Protein AF-A0A4S2B2J9-F1 (afdb_monomer_lite)

Structure (mmCIF, N/CA/C/O backbone):
data_AF-A0A4S2B2J9-F1
#
_entry.id   AF-A0A4S2B2J9-F1
#
loop_
_atom_site.group_PDB
_atom_site.id
_atom_site.type_symbol
_atom_site.label_atom_id
_atom_site.label_alt_id
_atom_site.label_comp_id
_atom_site.label_asym_id
_atom_site.label_entity_id
_atom_site.label_seq_id
_atom_site.pdbx_PDB_ins_code
_atom_site.Cartn_x
_atom_site.Cartn_y
_atom_site.Cartn_z
_atom_site.occupancy
_atom_site.B_iso_or_equiv
_atom_site.auth_seq_id
_atom_site.auth_comp_id
_atom_site.auth_asym_id
_atom_site.auth_atom_id
_atom_site.pdbx_PDB_model_num
ATOM 1 N N . MET A 1 1 ? -14.401 -15.221 -7.361 1.00 33.59 1 MET A N 1
ATOM 2 C CA . MET A 1 1 ? -14.096 -16.155 -8.461 1.00 33.59 1 MET A CA 1
ATOM 3 C C . MET A 1 1 ? -12.643 -15.878 -8.788 1.00 33.59 1 MET A C 1
ATOM 5 O O . MET A 1 1 ? -12.368 -14.788 -9.262 1.00 33.59 1 MET A O 1
ATOM 9 N N . CYS A 1 2 ? -11.744 -16.741 -8.320 1.00 34.50 2 CYS A N 1
ATOM 10 C CA . CYS A 1 2 ? -10.296 -16.587 -8.474 1.00 34.50 2 CYS A CA 1
ATOM 11 C C . CYS A 1 2 ? -9.903 -17.287 -9.778 1.00 34.50 2 CYS A C 1
ATOM 13 O O . CYS A 1 2 ? -10.285 -18.443 -9.966 1.00 34.50 2 CYS A O 1
ATOM 15 N N . ASP A 1 3 ? -9.274 -16.535 -10.677 1.00 40.72 3 ASP A N 1
ATOM 16 C CA . ASP A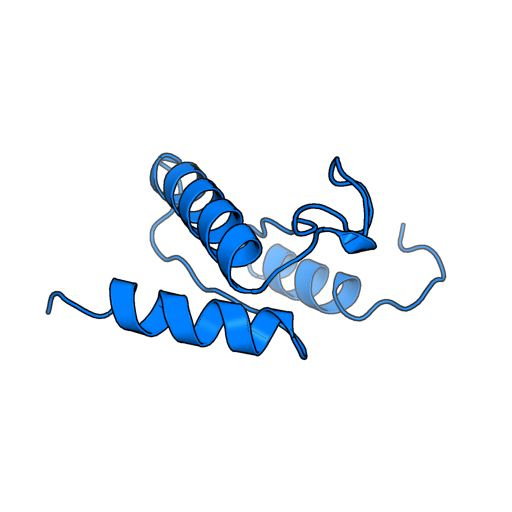 1 3 ? -8.814 -16.954 -12.013 1.00 40.72 3 ASP A CA 1
ATOM 17 C C . ASP A 1 3 ? -7.485 -17.738 -11.879 1.00 40.72 3 ASP A C 1
ATOM 19 O O . ASP A 1 3 ? -7.111 -18.062 -10.759 1.00 40.72 3 ASP A O 1
ATOM 23 N N . ASP A 1 4 ? -6.755 -18.076 -12.950 1.00 43.38 4 ASP A N 1
ATOM 24 C CA . ASP A 1 4 ? -5.668 -19.091 -12.964 1.00 43.38 4 ASP A CA 1
ATOM 25 C C . ASP A 1 4 ? -4.263 -18.607 -13.440 1.00 43.38 4 ASP A C 1
ATOM 27 O O . ASP A 1 4 ? -3.484 -19.368 -14.014 1.00 43.38 4 ASP A O 1
ATOM 31 N N . GLY A 1 5 ? -3.853 -17.367 -13.129 1.00 43.97 5 GLY A N 1
ATOM 32 C CA . GLY A 1 5 ? -2.493 -16.843 -13.384 1.00 43.97 5 GLY A CA 1
ATOM 33 C C . GLY A 1 5 ? -1.729 -16.341 -12.143 1.00 43.97 5 GLY A C 1
ATOM 34 O O . GLY A 1 5 ? -2.173 -15.415 -11.490 1.00 43.97 5 GLY A O 1
ATOM 35 N N . PHE A 1 6 ? -0.550 -16.919 -11.855 1.00 50.34 6 PHE A N 1
ATOM 36 C CA . PHE A 1 6 ? 0.450 -16.521 -10.830 1.00 50.34 6 PHE A CA 1
ATOM 37 C C . PHE A 1 6 ? -0.068 -15.663 -9.645 1.00 50.34 6 PHE A C 1
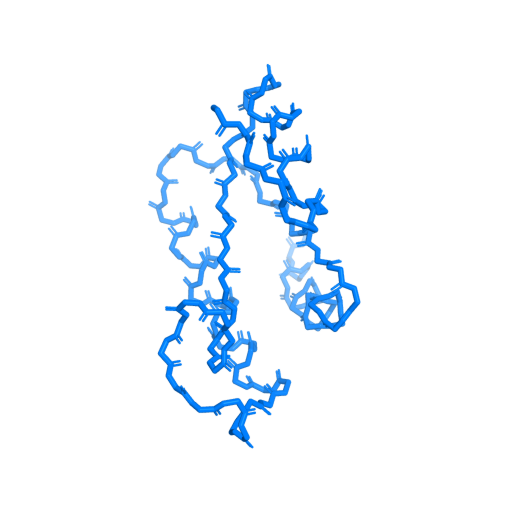ATOM 39 O O . PHE A 1 6 ? 0.112 -14.448 -9.577 1.00 50.34 6 PHE A O 1
ATOM 46 N N . HIS A 1 7 ? -0.658 -16.348 -8.662 1.00 66.50 7 HIS A N 1
ATOM 47 C CA . HIS A 1 7 ? -1.488 -15.780 -7.590 1.00 66.50 7 HIS A CA 1
ATOM 48 C C . HIS A 1 7 ? -0.767 -15.563 -6.267 1.00 66.50 7 HIS A C 1
ATOM 50 O O . HIS A 1 7 ? -1.151 -16.136 -5.249 1.00 66.50 7 HIS A O 1
ATOM 56 N N . LEU A 1 8 ? 0.302 -14.767 -6.236 1.00 72.38 8 LEU A N 1
ATOM 57 C CA . LEU A 1 8 ? 0.940 -14.490 -4.942 1.00 72.38 8 LEU A CA 1
ATOM 58 C C . LEU A 1 8 ? -0.010 -13.726 -4.004 1.00 72.38 8 LEU A C 1
ATOM 60 O O . LEU A 1 8 ? -0.102 -14.032 -2.817 1.00 72.38 8 LEU A O 1
ATOM 64 N N . TRP A 1 9 ? -0.715 -12.731 -4.542 1.00 81.00 9 TRP A N 1
ATOM 65 C CA . TRP A 1 9 ? -1.451 -11.766 -3.731 1.00 81.00 9 TRP A CA 1
ATOM 66 C C . TRP A 1 9 ? -2.899 -12.160 -3.456 1.00 81.00 9 TRP A C 1
ATOM 68 O O . TRP A 1 9 ? -3.401 -11.826 -2.387 1.00 81.00 9 TRP A O 1
ATOM 78 N N . GLU A 1 10 ? -3.565 -12.904 -4.346 1.00 82.69 10 GLU A N 1
ATOM 79 C CA . GLU A 1 10 ? -4.977 -13.269 -4.146 1.00 82.69 10 GLU A CA 1
ATOM 80 C C . GLU A 1 10 ? -5.232 -14.042 -2.839 1.00 82.69 10 GLU A C 1
ATOM 82 O O . GLU A 1 10 ? -6.135 -13.646 -2.095 1.00 82.69 10 GLU A O 1
ATOM 87 N N . PRO A 1 11 ? -4.435 -15.071 -2.475 1.00 87.31 11 PRO A N 1
ATOM 88 C CA . PRO A 1 11 ? -4.634 -15.783 -1.216 1.00 87.31 11 PRO A CA 1
ATOM 89 C C . PRO A 1 11 ? -4.419 -14.876 0.000 1.00 87.31 11 PRO A C 1
ATOM 91 O O . PRO A 1 11 ? -5.161 -14.958 0.976 1.00 87.31 11 PRO A O 1
ATOM 94 N N . ILE A 1 12 ? -3.429 -13.979 -0.068 1.00 86.44 12 ILE A N 1
ATOM 95 C CA . ILE A 1 12 ? -3.113 -13.033 1.010 1.00 86.44 12 ILE A CA 1
ATOM 96 C C . ILE A 1 12 ? -4.270 -12.047 1.197 1.00 86.44 12 ILE A C 1
ATOM 98 O O . ILE A 1 12 ? -4.725 -11.840 2.320 1.00 86.44 12 ILE A O 1
ATOM 102 N N . ILE A 1 13 ? -4.782 -11.478 0.103 1.00 88.88 13 ILE A N 1
ATOM 103 C CA . ILE A 1 13 ? -5.916 -10.547 0.118 1.00 88.88 13 ILE A CA 1
ATOM 104 C C . ILE A 1 13 ? -7.158 -11.228 0.698 1.00 88.88 13 ILE A C 1
ATOM 106 O O . ILE A 1 13 ? -7.837 -10.642 1.539 1.00 88.88 13 ILE A O 1
ATOM 110 N N . CYS A 1 14 ? -7.443 -12.467 0.282 1.00 86.25 14 CYS A N 1
ATOM 111 C CA . CYS A 1 14 ? -8.589 -13.227 0.775 1.00 86.25 14 CYS A CA 1
ATOM 112 C C . CYS A 1 14 ? -8.522 -13.407 2.296 1.00 86.25 14 CYS A C 1
ATOM 114 O O . CYS A 1 14 ? -9.451 -13.015 2.999 1.00 86.25 14 CYS A O 1
ATOM 116 N N . ILE A 1 15 ? -7.388 -13.895 2.808 1.00 90.94 15 ILE A N 1
ATOM 117 C CA . ILE A 1 15 ? -7.189 -14.124 4.245 1.00 90.94 15 ILE A CA 1
ATOM 118 C C . ILE A 1 15 ? -7.312 -12.816 5.038 1.00 90.94 15 ILE A C 1
ATOM 120 O O . ILE A 1 15 ? -7.946 -12.793 6.091 1.00 90.94 15 ILE A O 1
ATOM 124 N N . LEU A 1 16 ? -6.733 -11.713 4.557 1.00 90.06 16 LEU A N 1
ATOM 125 C CA . LEU A 1 16 ? -6.815 -10.424 5.253 1.00 90.06 16 LEU A CA 1
ATOM 126 C C . LEU A 1 16 ? -8.254 -9.891 5.297 1.00 90.06 16 LEU A C 1
ATOM 128 O O . LEU A 1 16 ? -8.727 -9.500 6.367 1.00 90.06 16 LEU A O 1
ATOM 132 N N . ASN A 1 17 ? -8.972 -9.955 4.175 1.00 90.88 17 ASN A N 1
ATOM 133 C CA . ASN A 1 17 ? -10.367 -9.524 4.102 1.00 90.88 17 ASN A CA 1
ATOM 134 C C . ASN A 1 17 ? -11.279 -10.379 4.998 1.00 90.88 17 ASN A C 1
ATOM 136 O O . ASN A 1 17 ? -12.139 -9.833 5.687 1.00 90.88 17 ASN A O 1
ATOM 140 N N . GLU A 1 18 ? -11.074 -11.701 5.045 1.00 92.75 18 GLU A N 1
ATOM 141 C CA . GLU A 1 18 ? -11.804 -12.613 5.943 1.00 92.75 18 GLU A CA 1
ATOM 142 C C . GLU A 1 18 ? -11.590 -12.279 7.429 1.00 92.75 18 GLU A C 1
ATOM 144 O O . GLU A 1 18 ? -12.469 -12.526 8.252 1.00 92.75 18 GLU A O 1
ATOM 149 N N . ASN A 1 19 ? -10.454 -11.666 7.772 1.00 92.12 19 ASN A N 1
ATOM 150 C CA . ASN A 1 19 ? -10.138 -11.201 9.124 1.00 92.12 19 ASN A CA 1
ATOM 151 C C . ASN A 1 19 ? -10.531 -9.729 9.370 1.00 92.12 19 ASN A C 1
ATOM 153 O O . ASN A 1 19 ? -10.144 -9.149 10.383 1.00 92.12 19 ASN A O 1
ATOM 157 N N . GLY A 1 20 ? -11.305 -9.116 8.466 1.00 90.19 20 GLY A N 1
ATOM 158 C CA . GLY A 1 20 ? -11.801 -7.744 8.613 1.00 90.19 20 GLY A CA 1
ATOM 159 C C . GLY A 1 20 ? -10.754 -6.658 8.355 1.00 90.19 20 GLY A C 1
ATOM 160 O O . GLY A 1 20 ? -10.962 -5.508 8.738 1.00 90.19 20 GLY A O 1
ATOM 161 N N . ILE A 1 21 ? -9.633 -6.997 7.714 1.00 89.25 21 ILE A N 1
ATOM 162 C CA . ILE A 1 21 ? -8.578 -6.048 7.354 1.00 89.25 21 ILE A CA 1
ATOM 163 C C . ILE A 1 21 ? -8.811 -5.599 5.913 1.00 89.25 21 ILE A C 1
ATOM 165 O O . ILE A 1 21 ? -8.734 -6.405 4.990 1.00 89.25 21 ILE A O 1
ATOM 169 N N . GLY A 1 22 ? -9.074 -4.306 5.711 1.00 89.44 22 GLY A N 1
ATOM 170 C CA . GLY A 1 22 ? -9.191 -3.735 4.370 1.00 89.44 22 GLY A CA 1
ATOM 171 C C . GLY A 1 22 ? -7.846 -3.734 3.643 1.00 89.44 22 GLY A C 1
ATOM 172 O O . GLY A 1 22 ? -6.845 -3.272 4.192 1.00 89.44 22 GLY A O 1
ATOM 173 N N . VAL A 1 23 ? -7.825 -4.224 2.402 1.00 89.12 23 VAL A N 1
ATOM 174 C CA . VAL A 1 23 ? -6.608 -4.289 1.581 1.00 89.12 23 VAL A CA 1
ATOM 175 C C . VAL A 1 23 ? -6.711 -3.360 0.376 1.00 89.12 23 VAL A C 1
ATOM 177 O O . VAL A 1 23 ? -7.647 -3.455 -0.415 1.00 89.12 23 VAL A O 1
ATOM 180 N N . LEU A 1 24 ? -5.709 -2.494 0.212 1.00 86.50 24 LEU A N 1
ATOM 181 C CA . LEU A 1 24 ? -5.473 -1.735 -1.013 1.00 86.50 24 LEU A CA 1
ATOM 182 C C . LEU A 1 24 ? -4.262 -2.339 -1.730 1.00 86.50 24 LEU A C 1
ATOM 184 O O . LEU A 1 24 ? -3.137 -2.236 -1.246 1.00 86.50 24 LEU A O 1
ATOM 188 N N . HIS A 1 25 ? -4.508 -2.982 -2.868 1.00 85.88 25 HIS A N 1
ATOM 189 C CA . HIS A 1 25 ? -3.478 -3.532 -3.747 1.00 85.88 25 HIS A CA 1
ATOM 190 C C . HIS A 1 25 ? -3.347 -2.630 -4.976 1.00 85.88 25 HIS A C 1
ATOM 192 O O . HIS A 1 25 ? -4.363 -2.260 -5.567 1.00 85.88 25 HIS A O 1
ATOM 198 N N . TYR A 1 26 ? -2.121 -2.256 -5.333 1.00 77.00 26 TYR A N 1
ATOM 199 C CA . TYR A 1 26 ? -1.842 -1.353 -6.444 1.00 77.00 26 TYR A CA 1
ATOM 200 C C . TYR A 1 26 ? -0.629 -1.832 -7.239 1.00 77.00 26 TYR A C 1
ATOM 202 O O . TYR A 1 26 ? 0.279 -2.450 -6.680 1.00 77.00 26 TYR A O 1
ATOM 210 N N . ASP A 1 27 ? -0.614 -1.495 -8.525 1.00 72.31 27 ASP A N 1
ATOM 211 C CA . ASP A 1 27 ? 0.551 -1.668 -9.384 1.00 72.31 27 ASP A CA 1
ATOM 212 C C . ASP A 1 27 ? 1.371 -0.367 -9.358 1.00 72.31 27 ASP A C 1
ATOM 214 O O . ASP A 1 27 ? 0.803 0.722 -9.487 1.00 72.31 27 ASP A O 1
ATOM 218 N N . PHE A 1 28 ? 2.691 -0.449 -9.177 1.00 68.25 28 PHE A N 1
ATOM 219 C CA . PHE A 1 28 ? 3.573 0.719 -9.323 1.00 68.25 28 PHE A CA 1
ATOM 220 C C . PHE A 1 28 ? 3.485 1.302 -10.740 1.00 68.25 28 PHE A C 1
ATOM 222 O O . PHE A 1 28 ? 3.102 0.590 -11.672 1.00 68.25 28 PHE A O 1
ATOM 229 N N . ASN A 1 29 ? 3.840 2.579 -10.906 1.00 61.94 29 ASN A N 1
ATOM 230 C CA . ASN A 1 29 ? 3.965 3.194 -12.225 1.00 61.94 29 ASN A CA 1
ATOM 231 C C . ASN A 1 29 ? 4.829 2.349 -13.174 1.00 61.94 29 ASN A C 1
ATOM 233 O O . ASN A 1 29 ? 5.688 1.570 -12.754 1.00 61.94 29 ASN A O 1
ATOM 237 N N . ASP A 1 30 ? 4.536 2.455 -14.471 1.00 59.81 30 ASP A N 1
ATOM 238 C CA . ASP A 1 30 ? 5.236 1.709 -15.517 1.00 59.81 30 ASP A CA 1
ATOM 239 C C . ASP A 1 30 ? 5.122 0.157 -15.393 1.00 59.81 30 ASP A C 1
ATOM 241 O O . ASP A 1 30 ? 5.834 -0.577 -16.086 1.00 59.81 30 ASP A O 1
ATOM 245 N N . CYS A 1 31 ? 4.224 -0.371 -14.539 1.00 60.59 31 CYS A N 1
ATOM 246 C CA . CYS A 1 31 ? 3.999 -1.805 -14.309 1.00 60.59 31 CYS A CA 1
ATOM 247 C C . CYS A 1 31 ? 2.503 -2.184 -14.301 1.00 60.59 31 CYS A C 1
ATOM 249 O O . CYS A 1 31 ? 1.645 -1.445 -13.821 1.00 60.59 31 CYS A O 1
ATOM 251 N N . GLY A 1 32 ? 2.179 -3.386 -14.795 1.00 66.62 32 GLY A N 1
ATOM 252 C CA . GLY A 1 32 ? 0.831 -3.956 -14.705 1.00 66.62 32 GLY A CA 1
ATOM 253 C C . GLY A 1 32 ? -0.227 -3.125 -15.435 1.00 66.62 32 GLY A C 1
ATOM 254 O O . GLY A 1 32 ? -0.187 -3.007 -16.660 1.00 66.62 32 GLY A O 1
ATOM 255 N N . LYS A 1 33 ? -1.211 -2.612 -14.687 1.00 67.38 33 LYS A N 1
ATOM 256 C CA . LYS A 1 33 ? -2.300 -1.764 -15.209 1.00 67.38 33 LYS A CA 1
ATOM 257 C C . LYS A 1 33 ? -2.085 -0.264 -14.975 1.00 67.38 33 LYS A C 1
ATOM 259 O O . LYS A 1 33 ? -2.959 0.516 -15.353 1.00 67.38 33 LYS A O 1
ATOM 264 N N . SER A 1 34 ? -0.983 0.131 -14.342 1.00 69.00 34 SER A N 1
ATOM 265 C CA . SER A 1 34 ? -0.648 1.538 -14.121 1.00 69.00 34 SER A CA 1
ATOM 266 C C . SER A 1 34 ? -0.086 2.179 -15.390 1.00 69.00 34 SER A C 1
ATOM 268 O O . SER A 1 34 ? 0.481 1.503 -16.248 1.00 69.00 34 SER A O 1
ATOM 270 N N . GLU A 1 35 ? -0.295 3.488 -15.537 1.00 62.09 35 GLU A N 1
ATOM 271 C CA . GLU A 1 35 ? 0.169 4.242 -16.705 1.00 62.09 35 GLU A CA 1
ATOM 272 C C . GLU A 1 35 ? 1.706 4.269 -16.788 1.00 62.09 35 GLU A C 1
ATOM 274 O O . GLU A 1 35 ? 2.396 4.191 -15.767 1.00 62.09 35 GLU A O 1
ATOM 279 N N . GLY A 1 36 ? 2.224 4.417 -18.013 1.00 61.97 36 GLY A N 1
ATOM 280 C CA . GLY A 1 36 ? 3.647 4.596 -18.290 1.00 61.97 36 GLY A CA 1
ATOM 281 C C . GLY A 1 36 ? 4.298 3.463 -19.098 1.00 61.97 36 GLY A C 1
ATOM 282 O O . GLY A 1 36 ? 3.623 2.574 -19.611 1.00 61.97 36 GLY A O 1
ATOM 283 N N . GLU A 1 37 ? 5.617 3.534 -19.260 1.00 61.69 37 GLU A N 1
ATOM 284 C CA . GLU A 1 37 ? 6.434 2.604 -20.048 1.00 61.69 37 GLU A CA 1
ATOM 285 C C . GLU A 1 37 ? 7.495 1.975 -19.144 1.00 61.69 37 GLU A C 1
ATOM 287 O O . GLU A 1 37 ? 8.331 2.689 -18.595 1.00 61.69 37 GLU A O 1
ATOM 292 N N . PHE A 1 38 ? 7.531 0.639 -19.058 1.00 59.28 38 PHE A N 1
ATOM 293 C CA . PHE A 1 38 ? 8.414 -0.137 -18.163 1.00 59.28 38 PHE A CA 1
ATOM 294 C C . PHE A 1 38 ? 9.890 0.307 -18.153 1.00 59.28 38 PHE A C 1
ATOM 296 O O . PHE A 1 38 ? 10.595 0.160 -17.159 1.00 59.28 38 PHE A O 1
ATOM 303 N N . GLN A 1 39 ? 10.373 0.870 -19.262 1.00 59.84 39 GLN A N 1
ATOM 304 C CA . GLN A 1 39 ? 11.747 1.356 -19.413 1.00 59.84 39 GLN A CA 1
ATOM 305 C C . GLN A 1 39 ? 12.070 2.600 -18.565 1.00 59.84 39 GLN A C 1
ATOM 307 O O . GLN A 1 39 ? 13.247 2.893 -18.362 1.00 59.84 39 GLN A O 1
ATOM 312 N N . ASN A 1 40 ? 11.054 3.319 -18.085 1.00 60.56 40 ASN A N 1
ATOM 313 C CA . ASN A 1 40 ? 11.197 4.544 -17.297 1.00 60.56 40 ASN A CA 1
ATOM 314 C C . ASN A 1 40 ? 11.050 4.314 -15.786 1.00 60.56 40 ASN A C 1
ATOM 316 O O . ASN A 1 40 ? 11.268 5.249 -15.011 1.00 60.56 40 ASN A O 1
ATOM 320 N N . MET A 1 41 ? 10.749 3.082 -15.366 1.00 53.97 41 MET A N 1
ATOM 321 C CA . MET A 1 41 ? 10.608 2.726 -13.959 1.00 53.97 41 MET A CA 1
ATOM 322 C C . MET A 1 41 ? 11.939 2.911 -13.216 1.00 53.97 41 MET A C 1
ATOM 324 O O . MET A 1 41 ? 12.986 2.395 -13.622 1.00 53.97 41 MET A O 1
ATOM 328 N N . THR A 1 42 ? 11.913 3.629 -12.093 1.00 64.31 42 THR A N 1
ATOM 329 C CA . THR A 1 42 ? 13.074 3.794 -11.211 1.00 64.31 42 THR A CA 1
ATOM 330 C C . THR A 1 42 ? 12.669 3.587 -9.758 1.00 64.31 42 THR A C 1
ATOM 332 O O . THR A 1 42 ? 11.578 3.930 -9.342 1.00 64.31 42 THR A O 1
ATOM 335 N N . VAL A 1 43 ? 13.578 3.137 -8.896 1.00 62.75 43 VAL A N 1
ATOM 336 C CA . VAL A 1 43 ? 13.257 3.026 -7.456 1.00 62.75 43 VAL A CA 1
ATOM 337 C C . VAL A 1 43 ? 12.787 4.372 -6.864 1.00 62.75 43 VAL A C 1
ATOM 339 O O . VAL A 1 43 ? 12.054 4.398 -5.883 1.00 62.75 43 VAL A O 1
ATOM 342 N N . LEU A 1 44 ? 13.178 5.510 -7.450 1.00 65.38 44 LEU A N 1
ATOM 343 C CA . LEU A 1 44 ? 12.756 6.837 -6.998 1.00 65.38 44 LEU A CA 1
ATOM 344 C C . LEU A 1 44 ? 11.294 7.155 -7.343 1.00 65.38 44 LEU A C 1
ATOM 346 O O . LEU A 1 44 ? 10.591 7.637 -6.458 1.00 65.38 44 LEU A O 1
ATOM 350 N N . ASN A 1 45 ? 10.828 6.861 -8.562 1.00 68.31 45 ASN A N 1
ATOM 351 C CA . ASN A 1 45 ? 9.434 7.128 -8.937 1.00 68.31 45 ASN A CA 1
ATOM 352 C C . ASN A 1 45 ? 8.458 6.176 -8.214 1.00 68.31 45 ASN A C 1
ATOM 354 O O . ASN A 1 45 ? 7.395 6.613 -7.782 1.00 68.31 45 ASN A O 1
ATOM 358 N N . GLU A 1 46 ? 8.866 4.936 -7.928 1.00 69.25 46 GLU A N 1
ATOM 359 C CA . GLU A 1 46 ? 8.098 4.011 -7.079 1.00 69.25 46 GLU A CA 1
ATOM 360 C C . GLU A 1 46 ? 7.858 4.561 -5.655 1.00 69.25 46 GLU A C 1
ATOM 362 O O . GLU A 1 46 ? 6.829 4.287 -5.031 1.00 69.25 46 GLU A O 1
ATOM 367 N N . ASN A 1 47 ? 8.792 5.353 -5.109 1.00 72.00 47 ASN A N 1
ATOM 368 C CA . ASN A 1 47 ? 8.611 5.955 -3.784 1.00 72.00 47 ASN A CA 1
ATOM 369 C C . ASN A 1 47 ? 7.542 7.051 -3.781 1.00 72.00 47 ASN A C 1
ATOM 371 O O . ASN A 1 47 ? 6.835 7.197 -2.782 1.00 72.00 47 ASN A O 1
ATOM 375 N N . GLU A 1 48 ? 7.423 7.823 -4.860 1.00 77.62 48 GLU A N 1
ATOM 376 C CA . GLU A 1 48 ? 6.417 8.885 -4.978 1.00 77.62 48 GLU A CA 1
ATOM 377 C C . GLU A 1 48 ? 5.000 8.300 -5.035 1.00 77.62 48 GLU A C 1
ATOM 379 O O . GLU A 1 48 ? 4.097 8.787 -4.341 1.00 77.62 48 GLU A O 1
ATOM 384 N N . ASP A 1 49 ? 4.828 7.189 -5.754 1.00 76.19 49 ASP A N 1
ATOM 385 C CA . ASP A 1 49 ? 3.575 6.428 -5.780 1.00 76.19 49 ASP A CA 1
ATOM 386 C C . ASP A 1 49 ? 3.200 5.946 -4.374 1.00 76.19 49 ASP A C 1
ATOM 388 O O . ASP A 1 49 ? 2.081 6.153 -3.896 1.00 76.19 49 ASP A O 1
ATOM 392 N N . LEU A 1 50 ? 4.166 5.371 -3.654 1.00 80.25 50 LEU A N 1
ATOM 393 C CA . LEU A 1 50 ? 3.962 4.858 -2.302 1.00 80.25 50 LEU A CA 1
ATOM 394 C C . LEU A 1 50 ? 3.585 5.966 -1.301 1.00 80.25 50 LEU A C 1
ATOM 396 O O . LEU A 1 50 ? 2.718 5.757 -0.448 1.00 80.25 50 LEU A O 1
ATOM 400 N N . ILE A 1 51 ? 4.173 7.166 -1.408 1.00 83.56 51 ILE A N 1
ATOM 401 C CA . ILE A 1 51 ? 3.771 8.336 -0.598 1.00 83.56 51 ILE A CA 1
ATOM 402 C C . ILE A 1 51 ? 2.326 8.725 -0.894 1.00 83.56 51 ILE A C 1
ATOM 404 O O . ILE A 1 51 ? 1.551 8.978 0.036 1.00 83.56 51 ILE A O 1
ATOM 408 N N . SER A 1 52 ? 1.962 8.776 -2.173 1.00 85.38 52 SER A N 1
ATOM 409 C CA . SER A 1 52 ? 0.624 9.174 -2.615 1.00 85.38 52 SER A CA 1
ATOM 410 C C . SER A 1 52 ? -0.437 8.207 -2.094 1.00 85.38 52 SER A C 1
ATOM 412 O O . SER A 1 52 ? -1.457 8.625 -1.546 1.00 85.38 52 SER A O 1
ATOM 414 N N . ILE A 1 53 ? -0.150 6.910 -2.150 1.00 86.44 53 ILE A N 1
ATOM 415 C CA . ILE A 1 53 ? -1.049 5.850 -1.688 1.00 86.44 53 ILE A CA 1
ATOM 416 C C . ILE A 1 53 ? -1.211 5.878 -0.174 1.00 86.44 53 ILE A C 1
ATOM 418 O O . ILE A 1 53 ? -2.328 5.802 0.334 1.00 86.44 53 ILE A O 1
ATOM 422 N N . ILE A 1 54 ? -0.121 6.058 0.569 1.00 84.69 54 ILE A N 1
ATOM 423 C CA . ILE A 1 54 ? -0.197 6.166 2.029 1.00 84.69 54 ILE A CA 1
ATOM 424 C C . ILE A 1 54 ? -0.956 7.428 2.439 1.00 84.69 54 ILE A C 1
ATOM 426 O O . ILE A 1 54 ? -1.732 7.391 3.393 1.00 84.69 54 ILE A O 1
ATOM 430 N N . SER A 1 55 ? -0.780 8.531 1.711 1.00 86.50 55 SER A N 1
ATOM 431 C CA . SER A 1 55 ? -1.530 9.770 1.942 1.00 86.50 55 SER A CA 1
ATOM 432 C C . SER A 1 55 ? -3.026 9.577 1.692 1.00 86.50 55 SER A C 1
ATOM 434 O O . SER A 1 55 ? -3.839 10.013 2.505 1.00 86.50 55 SER A O 1
ATOM 436 N N . TYR A 1 56 ? -3.389 8.861 0.624 1.00 87.75 56 TYR A N 1
ATOM 437 C CA . TYR A 1 56 ? -4.772 8.486 0.336 1.00 87.75 56 TYR A CA 1
ATOM 438 C C . TYR A 1 56 ? -5.373 7.619 1.450 1.00 87.75 56 TYR A C 1
ATOM 440 O O . TYR A 1 56 ? -6.429 7.953 1.981 1.00 87.75 56 TYR A O 1
ATOM 448 N N . VAL A 1 57 ? -4.679 6.553 1.865 1.00 87.50 57 VAL A N 1
ATOM 449 C CA . VAL A 1 57 ? -5.158 5.645 2.921 1.00 87.50 57 VAL A CA 1
ATOM 450 C C . VAL A 1 57 ? -5.305 6.373 4.261 1.00 87.50 57 VAL A C 1
ATOM 452 O O . VAL A 1 57 ? -6.302 6.184 4.947 1.00 87.50 57 VAL A O 1
ATOM 455 N N . LYS A 1 58 ? -4.373 7.266 4.619 1.00 86.06 58 LYS A N 1
ATOM 456 C CA . LYS A 1 58 ? -4.472 8.092 5.837 1.00 86.06 58 LYS A CA 1
ATOM 457 C C . LYS A 1 58 ? -5.659 9.056 5.832 1.00 86.06 58 LYS A C 1
ATOM 459 O O . LYS A 1 58 ? -6.114 9.449 6.901 1.00 86.06 58 LYS A O 1
ATOM 464 N N . ALA A 1 59 ? -6.135 9.468 4.658 1.00 89.00 59 ALA A N 1
ATOM 465 C CA . ALA A 1 59 ? -7.306 10.332 4.541 1.00 89.00 59 ALA A CA 1
ATOM 466 C C . ALA A 1 59 ? -8.630 9.568 4.733 1.00 89.00 59 ALA A C 1
ATOM 468 O O . ALA A 1 59 ? -9.673 10.196 4.927 1.00 89.00 59 ALA A O 1
ATOM 469 N N . LEU A 1 60 ? -8.611 8.229 4.701 1.00 85.94 60 LEU A N 1
ATOM 470 C CA . LEU A 1 60 ? -9.785 7.409 4.975 1.00 85.94 60 LEU A CA 1
ATOM 471 C C . LEU A 1 60 ? -10.077 7.408 6.481 1.00 85.94 60 LEU A C 1
ATOM 473 O O . LEU A 1 60 ? -9.272 6.966 7.295 1.00 85.94 60 LEU A O 1
ATOM 477 N N . THR A 1 61 ? -11.277 7.846 6.862 1.00 84.50 61 THR A N 1
ATOM 478 C CA . THR A 1 61 ? -11.715 7.927 8.271 1.00 84.50 61 THR A CA 1
ATOM 479 C C . THR A 1 61 ? -11.890 6.568 8.955 1.00 84.50 61 THR A C 1
ATOM 481 O O . THR A 1 61 ? -12.122 6.512 10.158 1.00 84.50 61 THR A O 1
ATOM 484 N N . ILE A 1 62 ? -11.794 5.480 8.191 1.00 80.62 62 ILE A N 1
ATOM 485 C CA . ILE A 1 62 ? -11.964 4.093 8.641 1.00 80.62 62 ILE A CA 1
ATOM 486 C C . ILE A 1 62 ? -10.636 3.404 8.985 1.00 80.62 62 ILE A C 1
ATOM 488 O O . ILE A 1 62 ? -10.636 2.232 9.352 1.00 80.62 62 ILE A O 1
ATOM 492 N N . THR A 1 63 ? -9.501 4.089 8.822 1.00 84.56 63 THR A N 1
ATOM 493 C CA . THR A 1 63 ? -8.178 3.476 8.951 1.00 84.56 63 THR A CA 1
ATOM 494 C C . THR A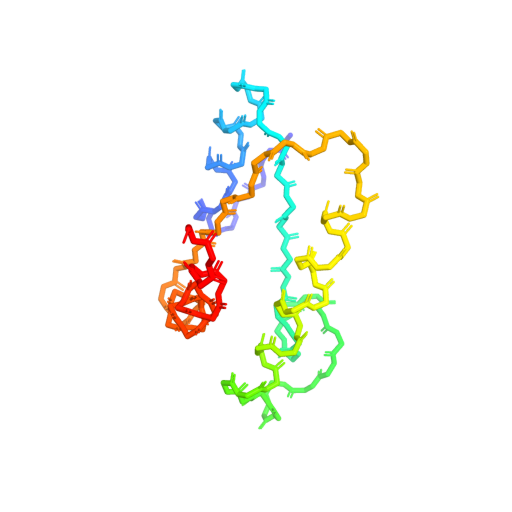 1 63 ? -7.519 3.836 10.279 1.00 84.56 63 THR A C 1
ATOM 496 O O . THR A 1 63 ? -7.123 4.976 10.497 1.00 84.56 63 THR A O 1
ATOM 499 N N . GLU A 1 64 ? -7.351 2.840 11.151 1.00 82.31 64 GLU A N 1
ATOM 500 C CA . GLU A 1 64 ? -6.625 2.996 12.421 1.00 82.31 64 GLU A CA 1
ATOM 501 C C . GLU A 1 64 ? -5.125 2.713 12.274 1.00 82.31 64 GLU A C 1
ATOM 503 O O . GLU A 1 64 ? -4.288 3.498 12.713 1.00 82.31 64 GLU A O 1
ATOM 508 N N . ASN A 1 65 ? -4.781 1.593 11.632 1.00 85.44 65 ASN A N 1
ATOM 509 C CA . ASN A 1 65 ? -3.407 1.133 11.447 1.00 85.44 65 ASN A CA 1
ATOM 510 C C . ASN A 1 65 ? -3.132 0.876 9.964 1.00 85.44 65 ASN A C 1
ATOM 512 O O . ASN A 1 65 ? -3.997 0.379 9.243 1.00 85.44 65 ASN A O 1
ATOM 516 N N . ILE A 1 66 ? -1.912 1.185 9.521 1.00 85.88 66 ILE A N 1
ATOM 517 C CA . ILE A 1 66 ? -1.462 0.965 8.142 1.00 85.88 66 ILE A CA 1
ATOM 518 C C . ILE A 1 66 ? -0.290 -0.010 8.170 1.00 85.88 66 ILE A C 1
ATOM 520 O O . ILE A 1 66 ? 0.722 0.243 8.823 1.00 85.88 66 ILE A O 1
ATOM 524 N N . TYR A 1 67 ? -0.425 -1.104 7.427 1.00 86.25 67 TYR A N 1
ATOM 525 C CA . TYR A 1 67 ? 0.625 -2.093 7.216 1.00 86.25 67 TYR A CA 1
ATOM 526 C C . TYR A 1 67 ? 1.030 -2.081 5.746 1.00 86.25 67 TYR A C 1
ATOM 528 O O . TYR A 1 67 ? 0.179 -1.974 4.866 1.00 86.25 67 TYR A O 1
ATOM 536 N N . LEU A 1 68 ? 2.329 -2.195 5.486 1.00 85.00 68 LEU A N 1
ATOM 537 C CA . LEU A 1 68 ? 2.882 -2.233 4.137 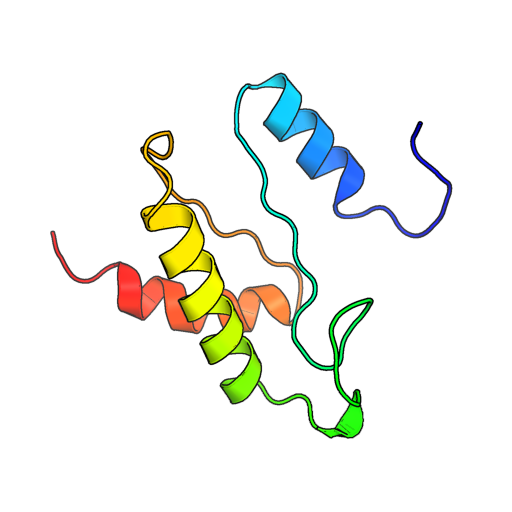1.00 85.00 68 LEU A CA 1
ATOM 538 C C . LEU A 1 68 ? 3.469 -3.622 3.883 1.00 85.00 68 LEU A C 1
ATOM 540 O O . LEU A 1 68 ? 4.300 -4.090 4.662 1.00 85.00 68 LEU A O 1
ATOM 544 N N . VAL A 1 69 ? 3.042 -4.273 2.801 1.00 83.06 69 VAL A N 1
ATOM 545 C CA . VAL A 1 69 ? 3.513 -5.605 2.397 1.00 83.06 69 VAL A CA 1
ATOM 546 C C . VAL A 1 69 ? 3.992 -5.531 0.955 1.00 83.06 69 VAL A C 1
ATOM 548 O O . VAL A 1 69 ? 3.284 -5.025 0.092 1.00 83.06 69 VAL A O 1
ATOM 551 N N . GLY A 1 70 ? 5.206 -6.011 0.694 1.00 80.75 70 GLY A N 1
ATOM 552 C CA . GLY A 1 70 ? 5.831 -5.944 -0.624 1.00 80.75 70 GLY A CA 1
ATOM 553 C C . GLY A 1 70 ? 6.742 -7.140 -0.837 1.00 80.75 70 GLY A C 1
ATOM 554 O O . GLY A 1 70 ? 7.414 -7.593 0.089 1.00 80.75 70 GLY A O 1
ATOM 555 N N . HIS A 1 71 ? 6.742 -7.670 -2.055 1.00 80.75 71 HIS A N 1
ATOM 556 C CA . HIS A 1 71 ? 7.525 -8.840 -2.437 1.00 80.75 71 HIS A CA 1
ATOM 557 C C . HIS A 1 71 ? 8.636 -8.443 -3.413 1.00 80.75 71 HIS A C 1
ATOM 559 O O . HIS A 1 71 ? 8.421 -7.614 -4.297 1.00 80.75 71 HIS A O 1
ATOM 565 N N . SER A 1 72 ? 9.813 -9.062 -3.278 1.00 77.38 72 SER A N 1
ATOM 566 C CA . SER A 1 72 ? 10.976 -8.813 -4.139 1.00 77.38 72 SER A CA 1
ATOM 567 C C . SER A 1 72 ? 11.326 -7.313 -4.203 1.00 77.38 72 SER A C 1
ATOM 569 O O . SER A 1 72 ? 11.518 -6.696 -3.154 1.00 77.38 72 SER A O 1
ATOM 571 N N . GLN A 1 73 ? 11.376 -6.710 -5.392 1.00 66.81 73 GLN A N 1
ATOM 572 C CA . GLN A 1 73 ? 11.665 -5.287 -5.590 1.00 66.81 73 GLN A CA 1
ATOM 573 C C . GLN A 1 73 ? 10.731 -4.370 -4.788 1.00 66.81 73 GLN A C 1
ATOM 575 O O . GLN A 1 73 ? 11.211 -3.464 -4.110 1.00 66.81 73 GLN A O 1
ATOM 580 N N . GLY A 1 74 ? 9.429 -4.674 -4.742 1.00 64.25 74 GLY A N 1
ATOM 581 C CA . GLY A 1 74 ? 8.473 -3.885 -3.961 1.00 64.25 74 GLY A CA 1
ATOM 582 C C . GLY A 1 74 ? 8.807 -3.857 -2.464 1.00 64.25 74 GLY A C 1
ATOM 583 O O . GLY A 1 74 ? 8.586 -2.854 -1.795 1.00 64.25 74 GLY A O 1
ATOM 584 N N . GLY A 1 75 ? 9.420 -4.918 -1.926 1.00 65.31 75 GLY A N 1
ATOM 585 C CA . GLY A 1 75 ? 9.887 -4.947 -0.537 1.00 65.31 75 GLY A CA 1
ATOM 586 C C . GLY A 1 75 ? 11.095 -4.038 -0.269 1.00 65.31 75 GLY A C 1
ATOM 587 O O . GLY A 1 75 ? 11.254 -3.544 0.849 1.00 65.31 75 GLY A O 1
ATOM 588 N N . ALA A 1 76 ? 11.948 -3.792 -1.267 1.00 69.31 76 ALA A N 1
ATOM 589 C CA . ALA A 1 76 ? 13.068 -2.857 -1.142 1.00 69.31 76 ALA A CA 1
ATOM 590 C C . ALA A 1 76 ? 12.571 -1.402 -1.107 1.00 69.31 76 ALA A C 1
ATOM 592 O O . ALA A 1 76 ? 12.991 -0.632 -0.240 1.00 69.31 76 ALA A O 1
ATOM 593 N N . SER A 1 77 ? 11.615 -1.062 -1.974 1.00 65.56 77 SER A N 1
ATOM 594 C CA . SER A 1 77 ? 10.985 0.265 -2.033 1.00 65.56 77 SER A CA 1
ATOM 595 C C . SER A 1 77 ? 10.207 0.570 -0.742 1.00 65.56 77 SER A C 1
ATOM 597 O O . SER A 1 77 ? 10.338 1.651 -0.166 1.00 65.56 77 SER A O 1
ATOM 599 N N . LEU A 1 78 ? 9.517 -0.429 -0.171 1.00 69.25 78 LEU A N 1
ATOM 600 C CA . LEU A 1 78 ? 8.878 -0.299 1.145 1.00 69.25 78 LEU A CA 1
ATOM 601 C C . LEU A 1 78 ? 9.863 -0.024 2.288 1.00 69.25 78 LEU A C 1
ATOM 603 O O . LEU A 1 78 ? 9.556 0.777 3.168 1.00 69.25 78 LEU A O 1
ATOM 607 N N . GLN A 1 79 ? 11.029 -0.676 2.319 1.00 62.47 79 GLN A N 1
ATOM 608 C CA . GLN A 1 79 ? 12.004 -0.490 3.404 1.00 62.47 79 GLN A CA 1
ATOM 609 C C . GLN A 1 79 ? 12.533 0.945 3.474 1.00 62.47 79 GLN A C 1
ATOM 611 O O . GLN A 1 79 ? 12.757 1.470 4.570 1.00 62.47 79 GLN A O 1
ATOM 616 N N . LEU A 1 80 ? 12.694 1.594 2.320 1.00 62.38 80 LEU A N 1
ATOM 617 C CA . LEU A 1 80 ? 13.108 2.991 2.251 1.00 62.38 80 LEU A CA 1
ATOM 618 C C . LEU A 1 80 ? 12.060 3.917 2.891 1.00 62.38 80 LEU A C 1
ATOM 620 O O . LEU A 1 80 ? 12.415 4.811 3.661 1.00 62.38 80 LEU A O 1
ATOM 624 N N . GLN A 1 81 ? 10.775 3.634 2.665 1.00 66.62 81 GLN A N 1
ATOM 625 C CA . GLN A 1 81 ? 9.663 4.422 3.200 1.00 66.62 81 GLN A CA 1
A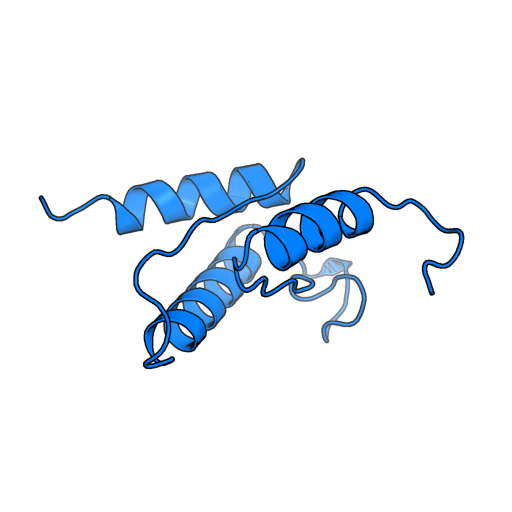TOM 626 C C . GLN A 1 81 ? 9.300 4.085 4.650 1.00 66.62 81 GLN A C 1
ATOM 628 O O . GLN A 1 81 ? 9.026 4.980 5.444 1.00 66.62 81 GLN A O 1
ATOM 633 N N . ALA A 1 82 ? 9.365 2.822 5.065 1.00 64.75 82 ALA A N 1
ATOM 634 C CA . ALA A 1 82 ? 9.105 2.435 6.453 1.00 64.75 82 ALA A CA 1
ATOM 635 C C . ALA A 1 82 ? 10.044 3.167 7.431 1.00 64.75 82 ALA A C 1
ATOM 637 O O . ALA A 1 82 ? 9.634 3.586 8.519 1.00 64.75 82 ALA A O 1
ATOM 638 N N . LYS A 1 83 ? 11.295 3.400 7.012 1.00 59.59 83 LYS A N 1
ATOM 639 C CA . LYS A 1 83 ? 12.270 4.180 7.778 1.00 59.59 83 LYS A CA 1
ATOM 640 C C . LYS A 1 83 ? 11.871 5.653 7.928 1.00 59.59 83 LYS A C 1
ATOM 642 O O . LYS A 1 83 ? 12.099 6.217 8.994 1.00 59.59 83 LYS A O 1
ATOM 647 N N . SER A 1 84 ? 11.265 6.269 6.910 1.00 56.09 84 SER A N 1
ATOM 648 C CA . SER A 1 84 ? 10.806 7.665 6.987 1.00 56.09 84 SER A CA 1
ATOM 649 C C . SER A 1 84 ? 9.519 7.820 7.809 1.00 56.09 84 SER A C 1
ATOM 651 O O . SER A 1 84 ? 9.296 8.873 8.400 1.00 56.09 84 SER A O 1
ATOM 653 N N . MET A 1 85 ? 8.715 6.758 7.929 1.00 57.78 85 MET A N 1
ATOM 654 C CA . MET A 1 85 ? 7.444 6.763 8.670 1.00 57.78 85 MET A CA 1
ATOM 655 C C . MET A 1 85 ? 7.549 6.350 10.143 1.00 57.78 85 MET A C 1
ATOM 657 O O . MET A 1 85 ? 6.613 6.587 10.901 1.00 57.78 85 MET A O 1
ATOM 661 N N . THR A 1 86 ? 8.676 5.770 10.569 1.00 52.00 86 THR A N 1
ATOM 662 C CA . THR A 1 86 ? 8.899 5.348 11.970 1.00 52.00 86 THR A CA 1
ATOM 663 C C . THR A 1 86 ? 9.385 6.499 12.876 1.00 52.00 86 THR A C 1
ATOM 665 O O . THR A 1 86 ? 9.467 6.347 14.094 1.00 52.00 86 THR A O 1
ATOM 668 N N . THR A 1 87 ? 9.655 7.688 12.329 1.00 39.47 87 THR A N 1
ATOM 669 C CA . THR A 1 87 ? 10.042 8.872 13.118 1.00 39.47 87 THR A CA 1
ATOM 670 C C . THR A 1 87 ? 8.807 9.613 13.627 1.00 39.47 87 THR A C 1
ATOM 672 O O . THR A 1 87 ? 8.307 10.533 12.988 1.00 39.47 87 THR A O 1
ATOM 675 N N . ASN A 1 88 ? 8.293 9.154 14.767 1.00 38.53 88 ASN A N 1
ATOM 676 C CA . ASN A 1 88 ? 7.798 9.963 15.890 1.00 38.53 88 ASN A CA 1
ATOM 677 C C . ASN A 1 88 ? 7.151 9.011 16.907 1.00 38.53 88 ASN A C 1
ATOM 679 O O . ASN A 1 88 ? 5.962 8.702 16.826 1.00 38.53 88 ASN A O 1
ATOM 683 N N . ARG A 1 89 ? 7.965 8.530 17.848 1.00 35.91 89 ARG A N 1
ATOM 684 C CA . ARG A 1 89 ? 7.503 8.108 19.172 1.00 35.91 89 ARG A CA 1
ATOM 685 C C . ARG A 1 89 ? 7.879 9.185 20.171 1.00 35.91 89 ARG A C 1
ATOM 687 O O . ARG A 1 89 ? 9.002 9.717 20.022 1.00 35.91 89 ARG A O 1
#

Secondary structure (DSSP, 8-state):
---SS--SHHHHHHHHHHTT------PPTTSTTSSS-GGG--HHHHHHHHHHHHHHHHH-TT-S-------THHHHHHHHHHHHHS---

pLDDT: mean 71.9, std 15.37, range [33.59, 92.75]

InterPro domains:
  IPR029058 Alpha/Beta hydrolase fold [G3DSA:3.40.50.1820] (7-86)
  IPR029058 Alpha/Beta hydrolase fold [SSF53474] (7-78)

Foldseek 3Di:
DDDDPDPPCPVVCVVCVVVVHDDDDDDFDCDDPHDDPVVPDDLVSSLVVVVVVVVVQVPDPPDDDDDDDADDSGVVSVVVVVVVVVPDD

Rad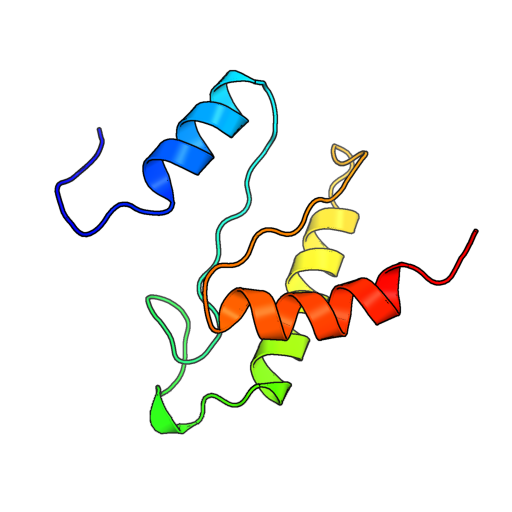ius of gyration: 14.3 Å; chains: 1; bounding box: 27×29×39 Å

Organism: NCBI:txid2516960

Sequence (89 aa):
MCDDGFHLWEPIICILNENGIGVLHYDFNDCGKSEGEFQNMTVLNENEDLISIISYVKALTITENIYLVGHSQGGASLQLQAKSMTTNR